Protein AF-A0A5N7ZJF4-F1 (afdb_monomer_lite)

Sequence (108 aa):
MKKFIALFFMIVSFSVAANAQDRQKEIAKKVQNDITALTAYIPLSDAQKVEIEKGLVMKHQNLSPELSEGRKKELVKVVDHYLRAPLTQAQLQKLDANPKLVKQLVSE

Radius of gyration: 19.54 Å; chains: 1; bounding box: 32×24×72 Å

Structure (mmCIF, N/CA/C/O backbone):
data_AF-A0A5N7ZJF4-F1
#
_entry.id   AF-A0A5N7ZJF4-F1
#
loop_
_atom_site.group_PDB
_atom_site.id
_atom_site.type_symbol
_atom_site.label_atom_id
_atom_site.label_alt_id
_atom_site.label_comp_id
_atom_site.label_asym_id
_atom_site.label_entity_id
_atom_site.label_seq_id
_atom_site.pdbx_PDB_ins_code
_atom_site.Cartn_x
_atom_site.Cartn_y
_atom_site.Cartn_z
_atom_site.occupancy
_atom_site.B_iso_or_equiv
_atom_site.auth_seq_id
_atom_site.auth_comp_id
_atom_site.auth_asym_id
_atom_site.auth_atom_id
_atom_site.pdbx_PDB_model_num
ATOM 1 N N . MET A 1 1 ? 18.154 8.957 -56.502 1.00 49.25 1 MET A N 1
ATOM 2 C CA . MET A 1 1 ? 17.763 8.033 -55.414 1.00 49.25 1 MET A CA 1
ATOM 3 C C . MET A 1 1 ? 18.354 8.493 -54.077 1.00 49.25 1 MET A C 1
ATOM 5 O O . MET A 1 1 ? 19.421 8.028 -53.716 1.00 49.25 1 MET A O 1
ATOM 9 N N . LYS A 1 2 ? 17.738 9.459 -53.374 1.00 51.16 2 LYS A N 1
ATOM 10 C CA . LYS A 1 2 ? 18.186 9.901 -52.025 1.00 51.16 2 LYS A CA 1
ATOM 11 C C . LYS A 1 2 ? 17.043 10.378 -51.103 1.00 51.16 2 LYS A C 1
ATOM 13 O O . LYS A 1 2 ? 17.311 10.926 -50.046 1.00 51.16 2 LYS A O 1
ATOM 18 N N . LYS A 1 3 ? 15.769 10.203 -51.484 1.00 50.94 3 LYS A N 1
ATOM 19 C CA . LYS A 1 3 ? 14.630 10.833 -50.780 1.00 50.94 3 LYS A CA 1
ATOM 20 C C . LYS A 1 3 ? 13.721 9.870 -49.998 1.00 50.94 3 LYS A C 1
ATOM 22 O O . LYS A 1 3 ? 12.723 10.314 -49.455 1.00 50.94 3 LYS A O 1
ATOM 27 N N . PHE A 1 4 ? 14.071 8.585 -49.890 1.00 54.94 4 PHE A N 1
ATOM 28 C CA . PHE A 1 4 ? 13.221 7.583 -49.221 1.00 54.94 4 PHE A CA 1
ATOM 29 C C . PHE A 1 4 ? 13.655 7.204 -47.794 1.00 54.94 4 PHE A C 1
ATOM 31 O O . PHE A 1 4 ? 12.930 6.490 -47.114 1.00 54.94 4 PHE A O 1
ATOM 38 N N . ILE A 1 5 ? 14.791 7.706 -47.297 1.00 57.12 5 ILE A N 1
ATOM 39 C CA . ILE A 1 5 ? 15.309 7.323 -45.966 1.00 57.12 5 ILE A CA 1
ATOM 40 C C . ILE A 1 5 ? 14.604 8.089 -44.825 1.00 57.12 5 ILE A C 1
ATOM 42 O O . ILE A 1 5 ? 14.553 7.613 -43.696 1.00 57.12 5 ILE A O 1
ATOM 46 N N . ALA A 1 6 ? 13.973 9.234 -45.110 1.00 56.00 6 ALA A N 1
ATOM 47 C CA . ALA A 1 6 ? 13.302 10.046 -44.089 1.00 56.00 6 ALA A CA 1
ATOM 48 C C . ALA A 1 6 ? 11.971 9.452 -43.582 1.00 56.00 6 ALA A C 1
ATOM 50 O O . ALA A 1 6 ? 11.528 9.797 -42.490 1.00 56.00 6 ALA A O 1
ATOM 51 N N . LEU A 1 7 ? 11.338 8.550 -44.341 1.00 52.97 7 LEU A N 1
ATOM 52 C CA . LEU A 1 7 ? 10.006 8.031 -44.004 1.00 52.97 7 LEU A CA 1
ATOM 53 C C . LEU A 1 7 ? 10.044 6.896 -42.963 1.00 52.97 7 LEU A C 1
ATOM 55 O O . LEU A 1 7 ? 9.041 6.630 -42.310 1.00 52.97 7 LEU A O 1
ATOM 59 N N . PHE A 1 8 ? 11.202 6.256 -42.761 1.00 53.50 8 PHE A N 1
ATOM 60 C CA . PHE A 1 8 ? 11.329 5.119 -41.839 1.00 53.50 8 PHE A CA 1
ATOM 61 C C . PHE A 1 8 ? 11.582 5.537 -40.377 1.00 53.50 8 PHE A C 1
ATOM 63 O O . PHE A 1 8 ? 11.301 4.775 -39.457 1.00 53.50 8 PHE A O 1
ATOM 70 N N . PHE A 1 9 ? 12.048 6.767 -40.135 1.00 55.94 9 PHE A N 1
ATOM 71 C CA . PHE A 1 9 ? 12.314 7.272 -38.779 1.00 55.94 9 PHE A CA 1
ATOM 72 C C . PHE A 1 9 ? 11.067 7.797 -38.047 1.00 55.94 9 PHE A C 1
ATOM 74 O O . PHE A 1 9 ? 11.100 7.944 -36.828 1.00 55.94 9 PHE A O 1
ATOM 81 N N . MET A 1 10 ? 9.955 8.052 -38.748 1.00 52.88 10 MET A N 1
ATOM 82 C CA . MET A 1 10 ? 8.757 8.662 -38.145 1.00 52.88 10 MET A CA 1
ATOM 83 C C . MET A 1 10 ? 7.848 7.654 -37.410 1.00 52.88 10 MET A C 1
ATOM 85 O O . MET A 1 10 ? 7.019 8.058 -36.604 1.00 52.88 10 MET A O 1
ATOM 89 N N . ILE A 1 11 ? 8.007 6.345 -37.642 1.00 57.25 11 ILE A N 1
ATOM 90 C CA . ILE A 1 11 ? 7.129 5.307 -37.062 1.00 57.25 11 ILE A CA 1
ATOM 91 C C . ILE A 1 11 ? 7.648 4.812 -35.696 1.00 57.25 11 ILE A C 1
ATOM 93 O O . ILE A 1 11 ? 6.887 4.275 -34.897 1.00 57.25 11 ILE A O 1
ATOM 97 N N . VAL A 1 12 ? 8.927 5.038 -35.372 1.00 56.50 12 VAL A N 1
ATOM 98 C CA . VAL A 1 12 ? 9.541 4.519 -34.134 1.00 56.50 12 VAL A CA 1
ATOM 99 C C . VAL A 1 12 ? 9.109 5.306 -32.886 1.00 56.50 12 VAL A C 1
ATOM 101 O O . VAL A 1 12 ? 9.089 4.759 -31.784 1.00 56.50 12 VAL A O 1
ATOM 104 N N . SER A 1 13 ? 8.709 6.573 -33.032 1.00 57.22 13 SER A N 1
ATOM 105 C CA . SER A 1 13 ? 8.332 7.436 -31.903 1.00 57.22 13 SER A CA 1
ATOM 106 C C . SER A 1 13 ? 6.971 7.093 -31.280 1.00 57.22 13 SER A C 1
ATOM 108 O O . SER A 1 13 ? 6.792 7.285 -30.078 1.00 57.22 13 SER A O 1
ATOM 110 N N . PHE A 1 14 ? 6.025 6.535 -32.044 1.00 58.53 14 PHE A N 1
ATOM 111 C CA . PHE A 1 14 ? 4.695 6.172 -31.527 1.00 58.53 14 PHE A CA 1
ATOM 112 C C . PHE A 1 14 ? 4.708 4.895 -30.675 1.00 58.53 14 PHE A C 1
ATOM 114 O O . PHE A 1 14 ? 3.928 4.771 -29.730 1.00 58.53 14 PHE A O 1
ATOM 121 N N . SER A 1 15 ? 5.628 3.969 -30.954 1.00 59.03 15 SER A N 1
ATOM 122 C CA . SER A 1 15 ? 5.730 2.680 -30.257 1.00 59.03 15 SER A CA 1
ATOM 123 C C . SER A 1 15 ? 6.109 2.835 -28.780 1.00 59.03 15 SER A C 1
ATOM 125 O O . SER A 1 15 ? 5.622 2.096 -27.927 1.00 59.03 15 SER A O 1
ATOM 127 N N . VAL A 1 16 ? 6.962 3.815 -28.462 1.00 59.75 16 VAL A N 1
ATOM 128 C CA . VAL A 1 16 ? 7.434 4.063 -27.088 1.00 59.75 16 VAL A CA 1
ATOM 129 C C . VAL A 1 16 ? 6.344 4.724 -26.236 1.00 59.75 16 VAL A C 1
ATOM 131 O O . VAL A 1 16 ? 6.172 4.369 -25.070 1.00 59.75 16 VAL A O 1
ATOM 134 N N . ALA A 1 17 ? 5.561 5.637 -26.821 1.00 62.12 17 ALA A N 1
ATOM 135 C CA . ALA A 1 17 ? 4.477 6.331 -26.123 1.00 62.12 17 ALA A CA 1
ATOM 136 C C . ALA A 1 17 ? 3.321 5.389 -25.738 1.00 62.12 17 ALA A C 1
ATOM 138 O O . ALA A 1 17 ? 2.774 5.503 -24.640 1.00 62.12 17 ALA A O 1
ATOM 139 N N . ALA A 1 18 ? 2.991 4.421 -26.602 1.00 61.06 18 ALA A N 1
ATOM 140 C CA . ALA A 1 18 ? 1.970 3.413 -26.311 1.00 61.06 18 ALA A CA 1
ATOM 141 C C . ALA A 1 18 ? 2.342 2.548 -25.091 1.00 61.06 18 ALA A C 1
ATOM 143 O O . ALA A 1 18 ? 1.525 2.355 -24.192 1.00 61.06 18 ALA A O 1
ATOM 144 N N . ASN A 1 19 ? 3.604 2.110 -25.003 1.00 73.62 19 ASN A N 1
ATOM 145 C CA . ASN A 1 19 ? 4.084 1.251 -23.918 1.00 73.62 19 ASN A CA 1
ATOM 146 C C . ASN A 1 19 ? 4.035 1.947 -22.540 1.00 73.62 19 ASN A C 1
ATOM 148 O O . ASN A 1 19 ? 3.599 1.356 -21.551 1.00 73.62 19 ASN A O 1
ATOM 152 N N . ALA A 1 20 ? 4.409 3.231 -22.472 1.00 76.12 20 ALA A N 1
ATOM 153 C CA . ALA A 1 20 ? 4.360 4.003 -21.229 1.00 76.12 20 ALA A CA 1
ATOM 154 C C . ALA A 1 20 ? 2.920 4.246 -20.736 1.00 76.12 20 ALA A C 1
ATOM 156 O O . ALA A 1 20 ? 2.652 4.154 -19.535 1.00 76.12 20 ALA A O 1
ATOM 157 N N . GLN A 1 21 ? 1.987 4.514 -21.655 1.00 78.88 21 GLN A N 1
ATOM 158 C CA . GLN A 1 21 ? 0.579 4.727 -21.322 1.00 78.88 21 GLN A CA 1
ATOM 159 C C . GLN A 1 21 ? -0.083 3.448 -20.790 1.00 78.88 21 GLN A C 1
ATOM 161 O O . GLN A 1 21 ? -0.836 3.502 -19.814 1.00 78.88 21 GLN A O 1
ATOM 166 N N . ASP A 1 22 ? 0.209 2.295 -21.390 1.00 87.56 22 ASP A N 1
ATOM 167 C CA . ASP A 1 22 ? -0.332 1.015 -20.928 1.00 87.56 22 ASP A CA 1
ATOM 168 C C . ASP A 1 22 ? 0.226 0.631 -19.554 1.00 87.56 22 ASP A C 1
ATOM 170 O O . ASP A 1 22 ? -0.543 0.245 -18.669 1.00 87.56 22 ASP A O 1
ATOM 174 N N . ARG A 1 23 ? 1.524 0.867 -19.311 1.00 89.06 23 ARG A N 1
ATOM 175 C CA . ARG A 1 23 ? 2.127 0.697 -17.980 1.00 89.06 23 ARG A CA 1
ATOM 176 C C . ARG A 1 23 ? 1.439 1.570 -16.929 1.00 89.06 23 ARG A C 1
ATOM 178 O O . ARG A 1 23 ? 1.168 1.107 -15.823 1.00 89.06 23 ARG A O 1
ATOM 185 N N . GLN A 1 24 ? 1.135 2.826 -17.253 1.00 90.12 24 GLN A N 1
ATOM 186 C CA . GLN A 1 24 ? 0.468 3.734 -16.319 1.00 90.12 24 GLN A CA 1
ATOM 187 C C . GLN A 1 24 ? -0.955 3.269 -15.977 1.00 90.12 24 GLN A C 1
ATOM 189 O O . GLN A 1 24 ? -1.345 3.311 -14.810 1.00 90.12 24 GLN A O 1
ATOM 194 N N . LYS A 1 25 ? -1.714 2.772 -16.964 1.00 93.50 25 LYS A N 1
ATOM 195 C CA . LYS A 1 25 ? -3.045 2.182 -16.738 1.00 93.50 25 LYS A CA 1
ATOM 196 C C . LYS A 1 25 ? -2.975 0.931 -15.866 1.00 93.50 25 LYS A C 1
ATOM 198 O O . LYS A 1 25 ? -3.813 0.753 -14.983 1.00 93.50 25 LYS A O 1
ATOM 203 N N . GLU A 1 26 ? -1.981 0.074 -16.092 1.00 94.88 26 GLU A N 1
ATOM 204 C CA . GLU A 1 26 ? -1.773 -1.127 -15.284 1.00 94.88 26 GLU A CA 1
ATOM 205 C C . GLU A 1 26 ? -1.462 -0.772 -13.823 1.00 94.88 26 GLU A C 1
ATOM 207 O O . GLU A 1 26 ? -2.078 -1.323 -12.910 1.00 94.88 26 GLU A O 1
ATOM 212 N N . ILE A 1 27 ? -0.564 0.193 -13.601 1.00 95.25 27 ILE A N 1
ATOM 213 C CA . ILE A 1 27 ? -0.235 0.701 -12.263 1.00 95.25 27 ILE A CA 1
ATOM 214 C C . ILE A 1 27 ? -1.485 1.265 -11.586 1.00 95.25 27 ILE A C 1
ATOM 216 O O . ILE A 1 27 ? -1.774 0.889 -10.453 1.00 95.25 27 ILE A O 1
ATOM 220 N N . ALA A 1 28 ? -2.263 2.103 -12.276 1.00 96.06 28 ALA A N 1
ATOM 221 C CA . ALA A 1 28 ? -3.493 2.670 -11.725 1.00 96.06 28 ALA A CA 1
ATOM 222 C C . ALA A 1 28 ? -4.488 1.576 -11.298 1.00 96.06 28 ALA A C 1
ATOM 224 O O . ALA A 1 28 ? -5.051 1.638 -10.207 1.00 96.06 28 ALA A O 1
ATOM 225 N N . LYS A 1 29 ? -4.650 0.524 -12.113 1.00 97.25 29 LYS A N 1
ATOM 226 C CA . LYS A 1 29 ? -5.499 -0.628 -11.776 1.00 97.25 29 LYS A CA 1
ATOM 227 C C . LYS A 1 29 ? -4.995 -1.369 -10.534 1.00 97.25 29 LYS A C 1
ATOM 229 O O . LYS A 1 29 ? -5.795 -1.727 -9.673 1.00 97.25 29 LYS A O 1
ATOM 234 N N . LYS A 1 30 ? -3.686 -1.603 -10.427 1.00 96.75 30 LYS A N 1
ATOM 235 C CA . LYS A 1 30 ? -3.082 -2.281 -9.270 1.00 96.75 30 LYS A CA 1
ATOM 236 C C . LYS A 1 30 ? -3.222 -1.458 -7.985 1.00 96.75 30 LYS A C 1
ATOM 238 O O . LYS A 1 30 ? -3.616 -2.009 -6.963 1.00 96.75 30 LYS A O 1
ATOM 243 N N . VAL A 1 31 ? -3.000 -0.145 -8.055 1.00 97.56 31 VAL A N 1
ATOM 244 C CA . VAL A 1 31 ? -3.222 0.778 -6.928 1.00 97.56 31 VAL A CA 1
ATOM 245 C C . VAL A 1 31 ? -4.687 0.764 -6.495 1.00 97.56 31 VAL A C 1
ATOM 247 O O . VAL A 1 31 ? -4.968 0.628 -5.307 1.00 97.56 31 VAL A O 1
ATOM 250 N N . GLN A 1 32 ? -5.628 0.819 -7.442 1.00 97.56 32 GLN A N 1
ATOM 251 C CA . GLN A 1 32 ? -7.057 0.745 -7.131 1.00 97.56 32 GLN A CA 1
ATOM 252 C C . GLN A 1 32 ? -7.423 -0.566 -6.422 1.00 97.56 32 GLN A C 1
ATOM 254 O O . GLN A 1 32 ? -8.215 -0.554 -5.477 1.00 97.56 32 GLN A O 1
ATOM 259 N N . ASN A 1 33 ? -6.850 -1.695 -6.847 1.00 97.62 33 ASN A N 1
ATOM 260 C CA . ASN A 1 33 ? -7.0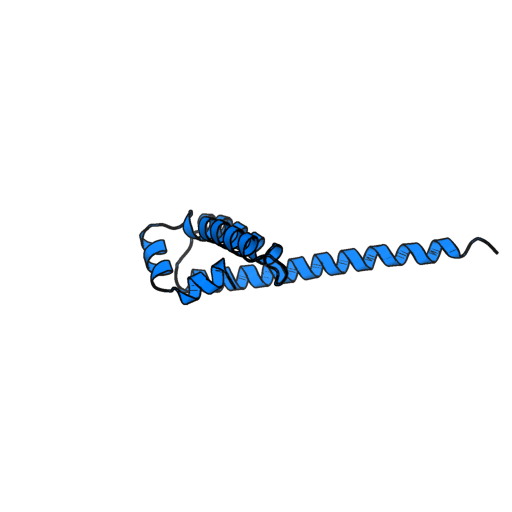68 -2.985 -6.192 1.00 97.62 33 ASN A CA 1
ATOM 261 C C . ASN A 1 33 ? -6.541 -2.982 -4.751 1.00 97.62 33 ASN A C 1
ATOM 263 O O . ASN A 1 33 ? -7.240 -3.441 -3.850 1.00 97.62 33 ASN A O 1
ATOM 267 N N . ASP A 1 34 ? -5.349 -2.429 -4.527 1.00 97.88 34 ASP A N 1
ATOM 268 C CA . ASP A 1 34 ? -4.741 -2.322 -3.198 1.00 97.88 34 ASP A CA 1
ATOM 269 C C . ASP A 1 34 ? -5.555 -1.401 -2.270 1.00 97.88 34 ASP A C 1
ATOM 271 O O . ASP A 1 34 ? -5.840 -1.771 -1.130 1.00 97.88 34 ASP A O 1
ATOM 275 N N . ILE A 1 35 ? -6.029 -0.250 -2.763 1.00 97.75 35 ILE A N 1
ATOM 276 C CA . ILE A 1 35 ? -6.928 0.642 -2.010 1.00 97.75 35 ILE A CA 1
ATOM 277 C C . ILE A 1 35 ? -8.263 -0.041 -1.710 1.00 97.75 35 ILE A C 1
ATOM 279 O O . ILE A 1 35 ? -8.781 0.077 -0.600 1.00 97.75 35 ILE A O 1
ATOM 283 N N . THR A 1 36 ? -8.820 -0.788 -2.662 1.00 97.44 36 THR A N 1
ATOM 284 C CA . THR A 1 36 ? -10.068 -1.541 -2.455 1.00 97.44 36 THR A CA 1
ATOM 285 C C . THR A 1 36 ? -9.879 -2.612 -1.381 1.00 97.44 36 THR A C 1
ATOM 287 O O . THR A 1 36 ? -10.703 -2.728 -0.475 1.00 97.44 36 THR A O 1
ATOM 290 N N . ALA A 1 37 ? -8.767 -3.350 -1.430 1.00 96.81 37 ALA A N 1
ATOM 291 C CA . ALA A 1 37 ? -8.425 -4.338 -0.416 1.00 96.81 37 ALA A CA 1
ATOM 292 C C . ALA A 1 37 ? -8.269 -3.684 0.961 1.00 96.81 37 ALA A C 1
ATOM 294 O O . ALA A 1 37 ? -8.848 -4.168 1.926 1.00 96.81 37 ALA A O 1
ATOM 295 N N . LEU A 1 38 ? -7.559 -2.559 1.062 1.00 97.38 38 LEU A N 1
ATOM 296 C CA . LEU A 1 38 ? -7.371 -1.849 2.327 1.00 97.38 38 LEU A CA 1
ATOM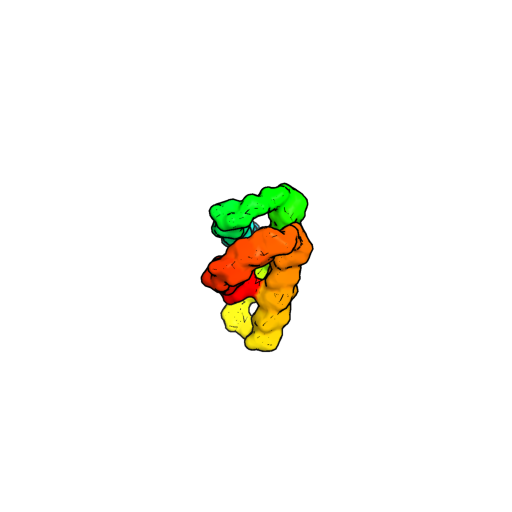 297 C C . LEU A 1 38 ? -8.690 -1.300 2.892 1.00 97.38 38 LEU A C 1
ATOM 299 O O . LEU A 1 38 ? -8.997 -1.506 4.067 1.00 97.38 38 LEU A O 1
ATOM 303 N N . THR A 1 39 ? -9.493 -0.646 2.052 1.00 97.06 39 THR A N 1
ATOM 304 C CA . THR A 1 39 ? -10.751 -0.002 2.467 1.00 97.06 39 THR A CA 1
ATOM 305 C C . THR A 1 39 ? -11.846 -0.987 2.858 1.00 97.06 39 THR A C 1
ATOM 307 O O . THR A 1 39 ? -12.706 -0.638 3.666 1.00 97.06 39 THR A O 1
ATOM 310 N N . ALA A 1 40 ? -11.779 -2.234 2.381 1.00 95.69 40 ALA A N 1
ATOM 311 C CA . ALA A 1 40 ? -12.652 -3.312 2.840 1.00 95.69 40 ALA A CA 1
ATOM 312 C C . ALA A 1 40 ? -12.458 -3.656 4.333 1.00 95.69 40 ALA A C 1
ATOM 314 O O . ALA A 1 40 ? -13.397 -4.119 4.978 1.00 95.69 40 ALA A O 1
ATOM 315 N N . TYR A 1 41 ? -11.268 -3.413 4.896 1.00 93.56 41 TYR A N 1
ATOM 316 C CA . TYR A 1 41 ? -10.960 -3.672 6.312 1.00 93.56 41 TYR A CA 1
ATOM 317 C C . TYR A 1 41 ? -10.907 -2.396 7.158 1.00 93.56 41 TYR A C 1
ATOM 319 O O . TYR A 1 41 ? -11.238 -2.407 8.350 1.00 93.56 41 TYR A O 1
ATOM 327 N N . ILE A 1 42 ? -10.457 -1.295 6.558 1.00 96.38 42 ILE A N 1
ATOM 328 C CA . ILE A 1 42 ? -10.137 -0.049 7.246 1.00 96.38 42 ILE A CA 1
ATOM 329 C C . ILE A 1 42 ? -10.798 1.097 6.482 1.00 96.38 42 ILE A C 1
ATOM 331 O O . ILE A 1 42 ? -10.293 1.489 5.436 1.00 96.38 42 ILE A O 1
ATOM 335 N N . PRO A 1 43 ? -11.899 1.678 6.987 1.00 95.94 43 PRO A N 1
ATOM 336 C CA . PRO A 1 43 ? -12.469 2.878 6.389 1.00 95.94 43 PRO A CA 1
ATOM 337 C C . PRO A 1 43 ? -11.425 3.996 6.380 1.00 95.94 43 PRO A C 1
ATOM 339 O O . PRO A 1 43 ? -10.827 4.272 7.421 1.00 95.94 43 PRO A O 1
ATOM 342 N N . LEU A 1 44 ? -11.210 4.622 5.222 1.00 97.19 44 LEU A N 1
ATOM 343 C CA . LEU A 1 44 ? -10.239 5.701 5.033 1.00 97.19 44 LEU A CA 1
ATOM 344 C C . LEU A 1 44 ? -10.949 6.993 4.638 1.00 97.19 44 LEU A C 1
ATOM 346 O O . LEU A 1 44 ? -11.864 6.966 3.810 1.00 97.19 44 LEU A O 1
ATOM 350 N N . SER A 1 45 ? -10.484 8.121 5.171 1.00 97.75 45 SER A N 1
ATOM 351 C CA . SER A 1 45 ? -10.843 9.434 4.632 1.00 97.75 45 SER A CA 1
ATOM 352 C C . SER A 1 45 ? -10.170 9.665 3.277 1.00 97.75 45 SER A C 1
ATOM 354 O O . SER A 1 45 ? -9.190 9.003 2.931 1.00 97.75 45 SER A O 1
ATOM 356 N N . ASP A 1 46 ? -10.656 10.635 2.507 1.00 96.81 46 ASP A N 1
ATOM 357 C CA . ASP A 1 46 ? -10.062 10.931 1.200 1.00 96.81 46 ASP A CA 1
ATOM 358 C C . ASP A 1 46 ? -8.625 11.459 1.322 1.00 96.81 46 ASP A C 1
ATOM 360 O O . ASP A 1 46 ? -7.766 11.094 0.524 1.00 96.81 46 ASP A O 1
ATOM 364 N N . ALA A 1 47 ? -8.318 12.210 2.384 1.00 96.75 47 ALA A N 1
ATOM 365 C CA . ALA A 1 47 ? -6.948 12.631 2.682 1.00 96.75 47 ALA A CA 1
ATOM 366 C C . ALA A 1 47 ? -6.021 11.434 2.967 1.00 96.75 47 ALA A C 1
ATOM 368 O O . ALA A 1 47 ? -4.883 11.411 2.503 1.00 96.75 47 ALA A O 1
ATOM 369 N N . GLN A 1 48 ? -6.516 10.417 3.686 1.00 98.25 48 GLN A N 1
ATOM 370 C CA . GLN A 1 48 ? -5.756 9.190 3.940 1.00 98.25 48 GLN A CA 1
ATOM 371 C C . GLN A 1 48 ? -5.504 8.414 2.646 1.00 98.25 48 GLN A C 1
ATOM 373 O O . GLN A 1 48 ? -4.380 7.976 2.414 1.00 98.25 48 GLN A O 1
ATOM 378 N N . LYS A 1 49 ? -6.522 8.280 1.785 1.00 97.81 49 LYS A N 1
ATOM 379 C CA . LYS A 1 49 ? -6.386 7.598 0.488 1.00 97.81 49 LYS A CA 1
ATOM 380 C C . LYS A 1 49 ? -5.314 8.254 -0.374 1.00 97.81 49 LYS A C 1
ATOM 382 O O . LYS A 1 49 ? -4.438 7.547 -0.850 1.00 97.81 49 LYS A O 1
ATOM 387 N N . VAL A 1 50 ? -5.329 9.583 -0.500 1.00 96.62 50 VAL A N 1
ATOM 388 C CA . VAL A 1 50 ? -4.342 10.323 -1.305 1.00 96.62 50 VAL A CA 1
ATOM 389 C C . VAL A 1 50 ? -2.911 10.042 -0.847 1.00 96.62 50 VAL A C 1
ATOM 391 O O . VAL A 1 50 ? -2.024 9.860 -1.678 1.00 96.62 50 VAL A O 1
ATOM 394 N N . GLU A 1 51 ? -2.662 10.006 0.462 1.00 96.75 51 GLU A N 1
ATOM 395 C CA . GLU A 1 51 ? -1.312 9.759 0.973 1.00 96.75 51 GLU A CA 1
ATOM 396 C C . GLU A 1 51 ? -0.870 8.305 0.764 1.00 96.75 51 GLU A C 1
ATOM 398 O O . GLU A 1 51 ? 0.246 8.049 0.311 1.00 96.75 51 GLU A O 1
ATOM 403 N N . ILE A 1 52 ? -1.772 7.351 1.003 1.00 98.31 52 ILE A N 1
ATOM 404 C CA . ILE A 1 52 ? -1.505 5.919 0.818 1.00 98.31 52 ILE A CA 1
ATOM 405 C C . ILE A 1 52 ? -1.300 5.589 -0.668 1.00 98.31 52 ILE A C 1
ATOM 407 O O . ILE A 1 52 ? -0.400 4.823 -1.017 1.00 98.31 52 ILE A O 1
ATOM 411 N N . GLU A 1 53 ? -2.081 6.200 -1.561 1.00 97.75 53 GLU A N 1
ATOM 412 C CA . GLU A 1 53 ? -1.956 6.035 -3.010 1.00 97.75 53 GLU A CA 1
ATOM 413 C C . GLU A 1 53 ? -0.559 6.405 -3.511 1.00 97.75 53 GLU A C 1
ATOM 415 O O . GLU A 1 53 ? -0.028 5.700 -4.368 1.00 97.75 53 GLU A O 1
ATOM 420 N N . LYS A 1 54 ? 0.092 7.434 -2.949 1.00 97.06 54 LYS A N 1
ATOM 421 C CA . LYS A 1 54 ? 1.480 7.784 -3.309 1.00 97.06 54 LYS A CA 1
ATOM 422 C C . LYS A 1 54 ? 2.438 6.625 -3.036 1.00 97.06 54 LYS A C 1
ATOM 424 O O . LYS A 1 54 ? 3.239 6.274 -3.904 1.00 97.06 54 LYS A O 1
ATOM 429 N N . GLY A 1 55 ? 2.323 6.002 -1.862 1.00 97.38 55 GLY A N 1
ATOM 430 C CA . GLY A 1 55 ? 3.116 4.830 -1.492 1.00 97.38 55 GLY A CA 1
ATOM 431 C C . GLY A 1 55 ? 2.871 3.646 -2.428 1.00 97.38 55 GLY A C 1
ATOM 432 O O . GLY A 1 55 ? 3.818 3.026 -2.911 1.00 97.38 55 GLY A O 1
ATOM 433 N N . LEU A 1 56 ? 1.608 3.368 -2.756 1.00 98.06 56 LEU A N 1
ATOM 434 C CA . LEU A 1 56 ? 1.232 2.263 -3.644 1.00 98.06 56 LEU A CA 1
ATOM 435 C C . LEU A 1 56 ? 1.662 2.498 -5.099 1.00 98.06 56 LEU A C 1
ATOM 437 O O . LEU A 1 56 ? 2.131 1.572 -5.761 1.00 98.06 56 LEU A O 1
ATOM 441 N N . VAL A 1 57 ? 1.561 3.732 -5.600 1.00 97.19 57 VAL A N 1
ATOM 442 C CA . VAL A 1 57 ? 2.104 4.113 -6.913 1.00 97.19 57 VAL A CA 1
ATOM 443 C C . VAL A 1 57 ? 3.609 3.877 -6.928 1.00 97.19 57 VAL A C 1
ATOM 445 O O . VAL A 1 57 ? 4.119 3.238 -7.849 1.00 97.19 57 VAL A O 1
ATOM 448 N N . MET A 1 58 ? 4.318 4.328 -5.892 1.00 95.12 58 MET A N 1
ATOM 449 C CA . MET A 1 58 ? 5.758 4.133 -5.782 1.00 95.12 58 MET A CA 1
ATOM 450 C C . MET A 1 58 ? 6.126 2.643 -5.726 1.00 95.12 58 MET A C 1
ATOM 452 O O . MET A 1 58 ? 7.079 2.244 -6.398 1.00 95.12 58 MET A O 1
ATOM 456 N N . LYS A 1 59 ? 5.350 1.805 -5.023 1.00 96.25 59 LYS A N 1
ATOM 457 C CA . LYS A 1 59 ? 5.503 0.341 -5.056 1.00 96.25 59 LYS A CA 1
ATOM 458 C C . LYS A 1 59 ? 5.429 -0.177 -6.489 1.00 96.25 59 LYS A C 1
ATOM 460 O O . LYS A 1 59 ? 6.399 -0.740 -6.981 1.00 96.25 59 LYS A O 1
ATOM 465 N N . HIS A 1 60 ? 4.311 0.044 -7.178 1.00 96.19 60 HIS A N 1
ATOM 466 C CA . HIS A 1 60 ? 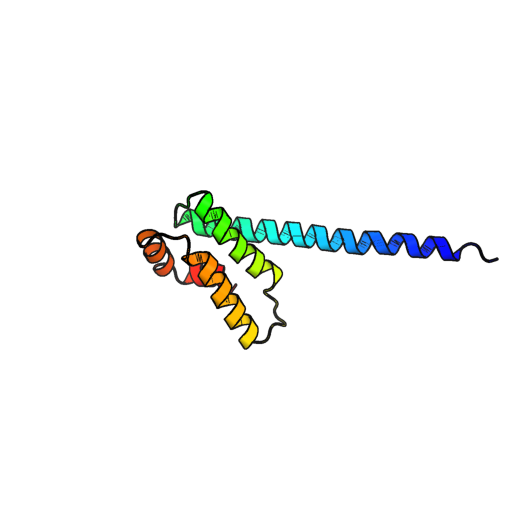4.067 -0.536 -8.506 1.00 96.19 60 HIS A CA 1
ATOM 467 C C . HIS A 1 60 ? 4.962 0.049 -9.607 1.00 96.19 60 HIS A C 1
ATOM 469 O O . HIS A 1 60 ? 5.180 -0.586 -10.637 1.00 96.19 60 HIS A O 1
ATOM 475 N N . GLN A 1 61 ? 5.519 1.243 -9.399 1.00 94.19 61 GLN A N 1
ATOM 476 C CA . GLN A 1 61 ? 6.500 1.836 -10.306 1.00 94.19 61 GLN A CA 1
ATOM 477 C C . GLN A 1 61 ? 7.900 1.242 -10.153 1.00 94.19 61 GLN A C 1
ATOM 479 O O . GLN A 1 61 ? 8.594 1.123 -11.168 1.00 94.19 61 GLN A O 1
ATOM 484 N N . ASN A 1 62 ? 8.312 0.910 -8.926 1.00 94.06 62 ASN A N 1
ATOM 485 C CA . ASN A 1 62 ? 9.708 0.610 -8.599 1.00 94.06 62 ASN A CA 1
ATOM 486 C C . ASN A 1 62 ? 9.958 -0.857 -8.245 1.00 94.06 62 ASN A C 1
ATOM 488 O O . ASN A 1 62 ? 11.079 -1.328 -8.433 1.00 94.06 62 ASN A O 1
ATOM 492 N N . LEU A 1 63 ? 8.955 -1.586 -7.749 1.00 92.62 63 LEU A N 1
ATOM 493 C CA . LEU A 1 63 ? 9.102 -2.998 -7.423 1.00 92.62 63 LEU A CA 1
ATOM 494 C C . LEU A 1 63 ? 9.363 -3.782 -8.711 1.00 92.62 63 LEU A C 1
ATOM 496 O O . LEU A 1 63 ? 8.590 -3.740 -9.667 1.00 92.62 63 LEU A O 1
ATOM 500 N N . SER A 1 64 ? 10.489 -4.483 -8.732 1.00 90.06 64 SER A N 1
ATOM 501 C CA . SER A 1 64 ? 10.941 -5.273 -9.869 1.00 90.06 64 SER A CA 1
ATOM 502 C C . SER A 1 64 ? 11.645 -6.530 -9.360 1.00 90.06 64 SER A C 1
ATOM 504 O O . SER A 1 64 ? 12.340 -6.457 -8.336 1.00 90.06 64 SER A O 1
ATOM 506 N N . PRO A 1 65 ? 11.503 -7.675 -10.053 1.00 88.06 65 PRO A N 1
ATOM 507 C CA . PRO A 1 65 ? 12.234 -8.894 -9.711 1.00 88.06 65 PRO A CA 1
ATOM 508 C C . PRO A 1 65 ? 13.758 -8.685 -9.708 1.00 88.06 65 PRO A C 1
ATOM 510 O O . PRO A 1 65 ? 14.441 -9.282 -8.878 1.00 88.06 65 PRO A O 1
ATOM 513 N N . GLU A 1 66 ? 14.260 -7.767 -10.541 1.00 93.31 66 GLU A N 1
ATOM 514 C CA . GLU A 1 66 ? 15.686 -7.443 -10.710 1.00 93.31 66 GLU A CA 1
ATOM 515 C C . GLU A 1 66 ? 16.273 -6.566 -9.588 1.00 93.31 66 GLU A C 1
ATOM 517 O O . GLU A 1 66 ? 17.476 -6.297 -9.556 1.00 93.31 66 GLU A O 1
ATOM 522 N N . LEU A 1 67 ? 15.447 -6.058 -8.663 1.00 93.12 67 LEU A N 1
ATOM 523 C CA . LEU A 1 67 ? 15.966 -5.290 -7.532 1.00 93.12 67 LEU A CA 1
ATOM 524 C C . LEU A 1 67 ? 16.811 -6.182 -6.615 1.00 93.12 67 LEU A C 1
ATOM 526 O O . LEU A 1 67 ? 16.413 -7.288 -6.253 1.00 93.12 67 LEU A O 1
ATOM 530 N N . SER A 1 68 ? 17.941 -5.649 -6.146 1.00 95.69 68 SER A N 1
ATOM 531 C CA . SER A 1 68 ? 18.692 -6.294 -5.071 1.00 95.69 68 SER A CA 1
ATOM 532 C C . SER A 1 68 ? 17.862 -6.349 -3.788 1.00 95.69 68 SER A C 1
ATOM 534 O O . SER A 1 68 ? 17.044 -5.467 -3.518 1.00 95.69 68 SER A O 1
ATOM 536 N N . GLU A 1 69 ? 18.125 -7.344 -2.944 1.00 94.50 69 GLU A N 1
ATOM 537 C CA . GLU A 1 69 ? 17.413 -7.514 -1.672 1.00 94.50 69 GLU A CA 1
ATOM 538 C C . GLU A 1 69 ? 17.514 -6.280 -0.763 1.00 94.50 69 GLU A C 1
ATOM 540 O O . GLU A 1 69 ? 16.548 -5.912 -0.099 1.00 94.50 69 GLU A O 1
ATOM 545 N N . GLY A 1 70 ? 18.653 -5.579 -0.776 1.00 95.38 70 GLY A N 1
ATOM 546 C CA . GLY A 1 70 ? 18.813 -4.316 -0.049 1.00 95.38 70 GLY A CA 1
ATOM 547 C C . GLY A 1 70 ? 17.877 -3.215 -0.558 1.00 95.38 70 GLY A C 1
ATOM 548 O O . GLY A 1 70 ? 17.238 -2.534 0.240 1.00 95.38 70 GLY A O 1
ATOM 549 N N . ARG A 1 71 ? 17.737 -3.076 -1.884 1.00 95.44 71 ARG A N 1
ATOM 550 C CA . ARG A 1 71 ? 16.833 -2.087 -2.493 1.00 95.44 71 ARG A CA 1
ATOM 551 C C . ARG A 1 71 ? 15.366 -2.449 -2.294 1.00 95.44 71 ARG A C 1
ATOM 553 O O . ARG A 1 71 ? 14.574 -1.557 -2.015 1.00 95.44 71 ARG A O 1
ATOM 560 N N . LYS A 1 72 ? 15.009 -3.736 -2.381 1.00 95.56 72 LYS A N 1
ATOM 561 C CA . LYS A 1 72 ? 13.652 -4.210 -2.061 1.00 95.56 72 LYS A CA 1
ATOM 562 C C . LYS A 1 72 ? 13.286 -3.874 -0.620 1.00 95.56 72 LYS A C 1
ATOM 564 O O . LYS A 1 72 ? 12.232 -3.298 -0.390 1.00 95.56 72 LYS A O 1
ATOM 569 N N . LYS A 1 73 ? 14.173 -4.166 0.338 1.00 96.06 73 LYS A N 1
ATOM 570 C CA . LYS A 1 73 ? 13.957 -3.832 1.755 1.00 96.06 73 LYS A CA 1
ATOM 571 C C . LYS A 1 73 ? 13.740 -2.339 1.968 1.00 96.06 73 LYS A C 1
ATOM 573 O O . LYS A 1 73 ? 12.868 -1.968 2.743 1.00 96.06 73 LYS A O 1
ATOM 578 N N . GLU A 1 74 ? 14.512 -1.494 1.292 1.00 96.56 74 GLU A N 1
ATOM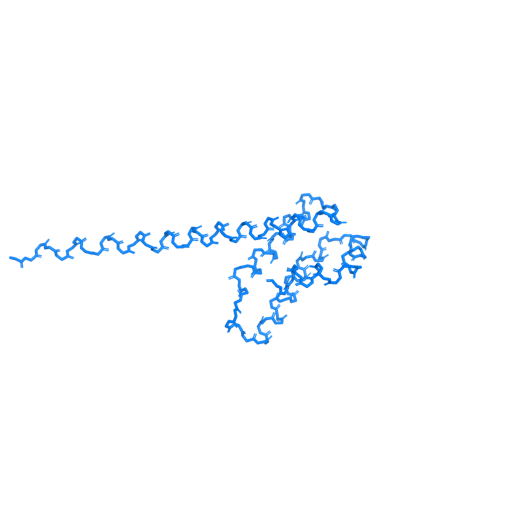 579 C CA . GLU A 1 74 ? 14.346 -0.048 1.422 1.00 96.56 74 GLU A CA 1
ATOM 580 C C . GLU A 1 74 ? 13.033 0.437 0.801 1.00 96.56 74 GLU A C 1
ATOM 582 O O . GLU A 1 74 ? 12.295 1.174 1.448 1.00 96.56 74 GLU A O 1
ATOM 587 N N . LEU A 1 75 ? 12.673 -0.056 -0.389 1.00 96.31 75 LEU A N 1
ATOM 588 C CA . LEU A 1 75 ? 11.378 0.239 -1.005 1.00 96.31 75 LEU A CA 1
ATOM 589 C C . LEU A 1 75 ? 10.219 -0.165 -0.084 1.00 96.31 75 LEU A C 1
ATOM 591 O O . LEU A 1 75 ? 9.323 0.642 0.143 1.00 96.31 75 LEU A O 1
ATOM 595 N N . VAL A 1 76 ? 10.267 -1.370 0.493 1.00 96.25 76 VAL A N 1
ATOM 596 C CA . VAL A 1 76 ? 9.255 -1.865 1.438 1.00 96.25 76 VAL A CA 1
ATOM 597 C C . VAL A 1 76 ? 9.099 -0.916 2.626 1.00 96.25 76 VAL A C 1
ATOM 599 O O . VAL A 1 76 ? 7.973 -0.570 2.963 1.00 96.25 76 VAL A O 1
ATOM 602 N N . LYS A 1 77 ? 10.196 -0.449 3.238 1.00 97.00 77 LYS A N 1
ATOM 603 C CA . LYS A 1 77 ? 10.123 0.495 4.369 1.00 97.00 77 LYS A CA 1
ATOM 604 C C . LYS A 1 77 ? 9.457 1.809 3.984 1.00 97.00 77 LYS A C 1
ATOM 606 O O . LYS A 1 77 ? 8.647 2.327 4.746 1.00 97.00 77 LYS A O 1
ATOM 611 N N . VAL A 1 78 ? 9.809 2.364 2.825 1.00 96.44 78 VAL A N 1
ATOM 612 C CA . VAL A 1 78 ? 9.238 3.641 2.384 1.00 96.44 78 VAL A CA 1
ATOM 613 C C . VAL A 1 78 ? 7.749 3.466 2.072 1.00 96.44 78 VAL A C 1
ATOM 615 O O . VAL A 1 78 ? 6.940 4.281 2.506 1.00 96.44 78 VAL A O 1
ATOM 618 N N . VAL A 1 79 ? 7.357 2.385 1.390 1.00 97.56 79 VAL A N 1
ATOM 619 C CA . VAL A 1 79 ? 5.940 2.077 1.123 1.00 97.56 79 VAL A CA 1
ATOM 620 C C . VAL A 1 79 ? 5.167 1.864 2.429 1.00 97.56 79 VAL A C 1
ATOM 622 O O . VAL A 1 79 ? 4.081 2.417 2.583 1.00 97.56 79 VAL A O 1
ATOM 625 N N . ASP A 1 80 ? 5.733 1.129 3.388 1.00 97.50 80 ASP A N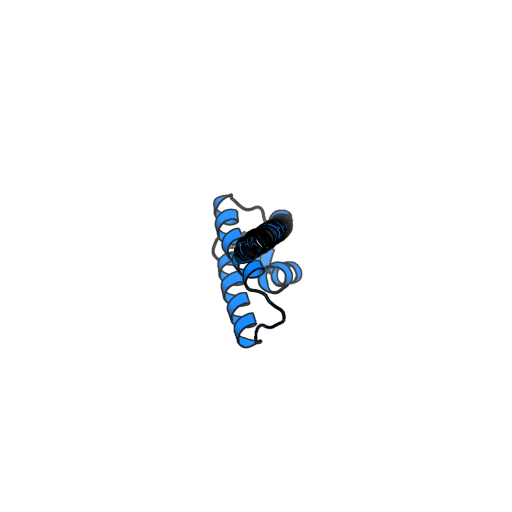 1
ATOM 626 C CA . ASP A 1 80 ? 5.132 0.909 4.708 1.00 97.50 80 ASP A CA 1
ATOM 627 C C . ASP A 1 80 ? 4.955 2.226 5.485 1.00 97.50 80 ASP A C 1
ATOM 629 O O . ASP A 1 80 ? 3.919 2.441 6.114 1.00 97.50 80 ASP A O 1
ATOM 633 N N . HIS A 1 81 ? 5.903 3.161 5.367 1.00 97.50 81 HIS A N 1
ATOM 634 C CA . HIS A 1 81 ? 5.773 4.493 5.953 1.00 97.50 81 HIS A CA 1
ATOM 635 C C . HIS A 1 81 ? 4.580 5.267 5.372 1.00 97.50 81 HIS A C 1
ATOM 637 O O . HIS A 1 81 ? 3.744 5.742 6.139 1.00 97.50 81 HIS A O 1
ATOM 643 N N . TYR A 1 82 ? 4.451 5.344 4.042 1.00 96.94 82 TYR A N 1
ATOM 644 C CA . TYR A 1 82 ? 3.301 5.994 3.390 1.00 96.94 82 TYR A CA 1
ATOM 645 C C . TYR A 1 82 ? 1.970 5.310 3.719 1.00 96.94 82 TYR A C 1
ATOM 647 O O . TYR A 1 82 ? 0.947 5.978 3.852 1.00 96.94 82 TYR A O 1
ATOM 655 N N . LEU A 1 83 ? 1.979 3.983 3.874 1.00 97.69 83 LEU A N 1
ATOM 656 C CA . LEU A 1 83 ? 0.797 3.222 4.263 1.00 97.69 83 LEU A CA 1
ATOM 657 C C . LEU A 1 83 ? 0.342 3.570 5.688 1.00 97.69 83 LEU A C 1
ATOM 659 O O . LEU A 1 83 ? -0.854 3.712 5.934 1.00 97.69 83 LEU A O 1
ATOM 663 N N . ARG A 1 84 ? 1.284 3.680 6.631 1.00 97.94 84 ARG A N 1
ATOM 664 C CA . ARG A 1 84 ? 0.994 3.771 8.071 1.00 97.94 84 ARG A CA 1
ATOM 665 C C . ARG A 1 84 ? 0.884 5.194 8.600 1.00 97.94 84 ARG A C 1
ATOM 667 O O . ARG A 1 84 ? 0.063 5.432 9.480 1.00 97.94 84 ARG A O 1
ATOM 674 N N . ALA A 1 85 ? 1.673 6.131 8.079 1.00 98.06 85 ALA A N 1
ATOM 675 C CA . ALA A 1 85 ? 1.730 7.510 8.565 1.00 98.06 85 ALA A CA 1
ATOM 676 C C . ALA A 1 85 ? 0.365 8.231 8.636 1.00 98.06 85 ALA A C 1
ATOM 678 O O . ALA A 1 85 ? 0.134 8.930 9.623 1.00 98.06 85 ALA A O 1
ATOM 679 N N . PRO A 1 86 ? -0.561 8.080 7.665 1.00 97.69 86 PRO A N 1
ATOM 680 C CA . PRO A 1 86 ? -1.841 8.785 7.715 1.00 97.69 86 PRO A CA 1
ATOM 681 C C . PRO A 1 86 ? -2.905 8.066 8.564 1.00 97.69 86 PRO A C 1
ATOM 683 O O . PRO A 1 86 ? -4.007 8.595 8.739 1.00 97.69 86 PRO A O 1
ATOM 686 N N . LEU A 1 87 ? -2.630 6.859 9.070 1.00 98.12 87 LEU A N 1
ATOM 687 C CA . LEU A 1 87 ? -3.596 6.058 9.821 1.00 98.12 87 LEU A CA 1
ATOM 688 C C . LEU A 1 87 ? -3.651 6.468 11.296 1.00 98.12 87 LEU A C 1
ATOM 690 O O . LEU A 1 87 ? -2.645 6.745 11.943 1.00 98.12 87 LEU A O 1
ATOM 694 N N . THR A 1 88 ? -4.855 6.441 11.861 1.00 98.25 88 THR A N 1
ATOM 695 C CA . THR A 1 88 ? -5.064 6.569 13.310 1.00 98.25 88 THR A CA 1
ATOM 696 C C . THR A 1 88 ? -4.607 5.306 14.041 1.00 98.25 88 THR A C 1
ATOM 698 O O . THR A 1 88 ? -4.538 4.224 13.456 1.00 98.25 88 THR A O 1
ATOM 701 N N . GLN A 1 89 ? -4.399 5.399 15.356 1.00 98.00 89 GLN A N 1
ATOM 702 C CA . GLN A 1 89 ? -4.020 4.248 16.184 1.00 98.00 89 GLN A CA 1
ATOM 703 C C . GLN A 1 89 ? -4.981 3.052 16.043 1.00 98.00 89 GLN A C 1
ATOM 705 O O . GLN A 1 89 ? -4.538 1.908 15.964 1.00 98.00 89 GLN A O 1
ATOM 710 N N . ALA A 1 90 ? -6.292 3.305 15.975 1.00 97.56 90 ALA A N 1
ATOM 711 C CA . ALA A 1 90 ? -7.294 2.252 15.814 1.00 97.56 90 ALA A CA 1
ATOM 712 C C . ALA A 1 90 ? -7.228 1.591 14.425 1.00 97.56 90 ALA A C 1
ATOM 714 O O . ALA A 1 90 ? -7.417 0.382 14.295 1.00 97.56 90 ALA A O 1
ATOM 715 N N . GLN A 1 91 ? -6.940 2.369 13.378 1.00 98.38 91 GLN A N 1
ATOM 716 C CA . GLN A 1 91 ? -6.745 1.841 12.027 1.00 98.38 91 GLN A CA 1
ATOM 717 C C . GLN A 1 91 ? -5.438 1.037 11.934 1.00 98.38 91 GLN A C 1
ATOM 719 O O . GLN A 1 91 ? -5.446 -0.042 11.351 1.00 98.38 91 GLN A O 1
ATOM 724 N N . LEU A 1 92 ? -4.354 1.496 12.570 1.00 98.06 92 LEU A N 1
ATOM 725 C CA . LEU A 1 92 ? -3.089 0.755 12.654 1.00 98.06 92 LEU A CA 1
ATOM 726 C C . LEU A 1 92 ? -3.274 -0.608 13.327 1.00 98.06 92 LEU A C 1
ATOM 728 O O . LEU A 1 92 ? -2.851 -1.618 12.779 1.00 98.06 92 LEU A O 1
ATOM 732 N N . GLN A 1 93 ? -3.996 -0.664 14.449 1.00 97.38 93 GLN A N 1
ATOM 733 C CA . GLN A 1 93 ? -4.302 -1.933 15.120 1.00 97.38 93 GLN A CA 1
ATOM 734 C C . GLN A 1 93 ? -5.080 -2.901 14.218 1.00 97.38 93 GLN A C 1
ATOM 736 O O . GLN A 1 93 ? -4.789 -4.096 14.200 1.00 97.38 93 GLN A O 1
ATOM 741 N N . LYS A 1 94 ? -6.048 -2.400 13.437 1.00 96.75 94 LYS A N 1
ATOM 742 C CA . LYS A 1 94 ? -6.768 -3.220 12.450 1.00 96.75 94 LYS A CA 1
ATOM 743 C C . LYS A 1 94 ? -5.858 -3.710 11.324 1.00 96.75 94 LYS A C 1
ATOM 745 O O . LYS A 1 94 ? -6.024 -4.840 10.873 1.00 96.75 94 LYS A O 1
ATOM 750 N N . LEU A 1 95 ? -4.923 -2.874 10.876 1.00 96.88 95 LEU A N 1
ATOM 751 C CA . LEU A 1 95 ? -3.958 -3.230 9.839 1.00 96.88 95 LEU A CA 1
ATOM 752 C C . LEU A 1 95 ? -3.014 -4.333 10.331 1.00 96.88 95 LEU A C 1
ATOM 754 O O . LEU A 1 95 ? -2.839 -5.341 9.651 1.00 96.88 95 LEU A O 1
ATOM 758 N N . ASP A 1 96 ? -2.473 -4.179 11.538 1.00 95.88 96 ASP A N 1
ATOM 759 C CA . ASP A 1 96 ? -1.530 -5.126 12.143 1.00 95.88 96 ASP A CA 1
ATOM 760 C C . ASP A 1 96 ? -2.176 -6.471 12.492 1.00 95.88 96 ASP A C 1
ATOM 762 O O . ASP A 1 96 ? -1.515 -7.509 12.455 1.00 95.88 96 ASP A O 1
ATOM 766 N N . ALA A 1 97 ? -3.487 -6.483 12.741 1.00 97.06 97 ALA A N 1
ATOM 767 C CA . ALA A 1 97 ? -4.259 -7.713 12.889 1.00 97.06 97 ALA A CA 1
ATOM 768 C C . ALA A 1 97 ? -4.392 -8.517 11.577 1.00 97.06 97 ALA A C 1
ATOM 770 O O . ALA A 1 97 ? -4.837 -9.666 11.610 1.00 97.06 97 ALA A O 1
ATOM 771 N N . ASN A 1 98 ? -4.006 -7.953 10.424 1.00 96.81 98 ASN A N 1
ATOM 772 C CA . ASN A 1 98 ? -4.032 -8.622 9.124 1.00 96.81 98 ASN A CA 1
ATOM 773 C C . ASN A 1 98 ? -2.643 -8.610 8.446 1.00 96.81 98 ASN A C 1
ATOM 775 O O . ASN A 1 98 ? -2.424 -7.899 7.460 1.00 96.81 98 ASN A O 1
ATOM 779 N N . PRO A 1 99 ? -1.693 -9.444 8.912 1.00 95.62 99 PRO A N 1
ATOM 780 C CA . PRO A 1 99 ? -0.328 -9.473 8.378 1.00 95.62 99 PRO A CA 1
ATOM 781 C C . PRO A 1 99 ? -0.266 -9.879 6.900 1.00 95.62 99 PRO A C 1
ATOM 783 O O . PRO A 1 99 ? 0.653 -9.482 6.185 1.00 95.62 99 PRO A O 1
ATOM 786 N N . LYS A 1 100 ? -1.256 -10.643 6.416 1.00 96.19 100 LYS A N 1
ATOM 787 C CA . LYS A 1 100 ? -1.366 -11.006 5.000 1.00 96.19 100 LYS A CA 1
ATOM 788 C C . LYS A 1 100 ? -1.649 -9.775 4.137 1.00 96.19 100 LYS A C 1
ATOM 790 O O . LYS A 1 100 ? -0.994 -9.596 3.116 1.00 96.19 100 LYS A O 1
ATOM 795 N N . LEU A 1 101 ? -2.583 -8.923 4.566 1.00 96.06 101 LEU A N 1
ATOM 796 C CA . LEU A 1 101 ? -2.877 -7.665 3.883 1.00 96.06 101 LEU A CA 1
ATOM 797 C C . LEU A 1 101 ? -1.667 -6.728 3.907 1.00 96.06 101 LEU A C 1
ATOM 799 O O . LEU A 1 101 ? -1.328 -6.168 2.872 1.00 96.06 101 LEU A O 1
ATOM 803 N N . VAL A 1 102 ? -0.972 -6.602 5.044 1.00 96.31 102 VAL A N 1
ATOM 804 C CA . VAL A 1 102 ? 0.258 -5.793 5.123 1.00 96.31 102 VAL A CA 1
ATOM 805 C C . VAL A 1 102 ? 1.269 -6.262 4.084 1.00 96.31 102 VAL A C 1
ATOM 807 O O . VAL A 1 102 ? 1.729 -5.458 3.278 1.00 96.31 102 VAL A O 1
ATOM 810 N N . LYS A 1 103 ? 1.558 -7.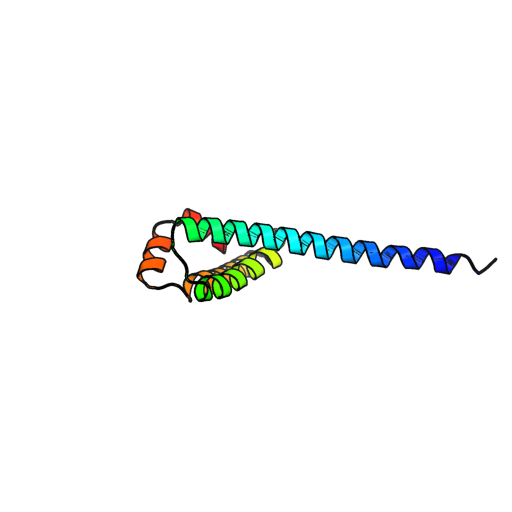567 4.045 1.00 95.44 103 LYS A N 1
ATOM 811 C CA . LYS A 1 103 ? 2.501 -8.154 3.089 1.00 95.44 103 LYS A CA 1
ATOM 812 C C . LYS A 1 103 ? 2.116 -7.843 1.639 1.00 95.44 103 LYS A C 1
ATOM 814 O O . LYS A 1 103 ? 2.984 -7.414 0.878 1.00 95.44 103 LYS A O 1
ATOM 819 N N . GLN A 1 104 ? 0.833 -7.978 1.301 1.00 95.31 104 GLN A N 1
ATOM 820 C CA . GLN A 1 104 ? 0.305 -7.626 -0.017 1.00 95.31 104 GLN A CA 1
ATOM 821 C C . GLN A 1 104 ? 0.525 -6.140 -0.348 1.00 95.31 104 GLN A C 1
ATOM 823 O O . GLN A 1 104 ? 0.924 -5.785 -1.452 1.00 95.31 104 GLN A O 1
ATOM 828 N N . LEU A 1 105 ? 0.272 -5.243 0.604 1.00 95.56 105 LEU A N 1
ATOM 829 C CA . LEU A 1 105 ? 0.331 -3.804 0.352 1.00 95.56 105 LEU A CA 1
ATOM 830 C C . LEU A 1 105 ? 1.763 -3.272 0.240 1.00 95.56 105 LEU A C 1
ATOM 832 O O . LEU A 1 105 ? 1.974 -2.328 -0.517 1.00 95.56 105 LEU A O 1
ATOM 836 N N . VAL A 1 106 ? 2.736 -3.873 0.936 1.00 94.31 106 VAL A N 1
ATOM 837 C CA . VAL A 1 106 ? 4.107 -3.330 1.021 1.00 94.31 106 VAL A CA 1
ATOM 838 C C . VAL A 1 106 ? 5.159 -4.113 0.238 1.00 94.31 106 VAL A C 1
ATOM 840 O O . VAL A 1 106 ? 6.180 -3.531 -0.119 1.00 94.31 106 VAL A O 1
ATOM 843 N N . SER A 1 107 ? 4.954 -5.410 -0.016 1.00 84.44 107 SER A N 1
ATOM 844 C CA . SER A 1 107 ? 6.025 -6.301 -0.504 1.00 84.44 107 SER A CA 1
ATOM 845 C C . SER A 1 107 ? 5.648 -7.243 -1.649 1.00 84.44 107 SER A C 1
ATOM 847 O O . SER A 1 107 ? 6.547 -7.880 -2.199 1.00 84.44 107 SER A O 1
ATOM 849 N N . GLU A 1 108 ? 4.365 -7.327 -2.011 1.00 79.56 108 GLU A N 1
ATOM 850 C CA . GLU A 1 108 ? 3.857 -8.098 -3.161 1.00 79.56 108 GLU A CA 1
ATOM 851 C C . GLU A 1 108 ? 3.274 -7.157 -4.231 1.00 79.56 108 GLU A C 1
ATOM 853 O O . GLU A 1 108 ? 3.439 -7.482 -5.426 1.00 79.56 108 GLU A O 1
#

pLDDT: mean 88.56, std 15.27, range [49.25, 98.38]

Foldseek 3Di:
DPPPPVVVVPVVVVVVVVVVVVLVVVLVVLLVVLVVLLCVQAPDDPVLSVQLSVLSSLCSVPDDPPDDPVVLVVSLVSNLCSNPVVDDPVSVVSVVVCVVSSCSRRRD

Secondary structure (DSSP, 8-state):
--SSGGGSSSSHHHHHHHHHHHHHHHHHHHHHHHHHHHHHHS---HHHHHHHHHHHHHHHHH--TTS-HHHHHHHHHHHHHHHHTT--HHHHHHHHT-HHHHHHHHH-